Protein AF-A0A430PZW0-F1 (afdb_monomer)

Foldseek 3Di:
DDDDPVVCVVPPDPLQDDDCVVDPHVVVVVVVVVVLVVDVVNVCVSVVCVVVDDPPPCPPPVVVVVVVCVVCVQVDDFDWDFDPDPDPDTDTDTDDPDDDDDPDDDDDDDDDD

Mean predicted aligned error: 17.44 Å

Solvent-accessible surface area (backbone atoms only — not comparable to full-atom values): 7695 Å² total; per-residue (Å²): 123,83,77,56,72,68,60,45,64,75,73,46,66,78,73,68,75,85,63,66,81,82,35,100,38,74,65,56,46,52,51,50,52,54,49,36,74,74,30,67,66,61,33,51,62,54,55,49,48,62,82,73,55,82,75,74,71,64,82,68,48,61,69,56,55,50,51,49,51,63,72,44,47,84,74,54,67,78,46,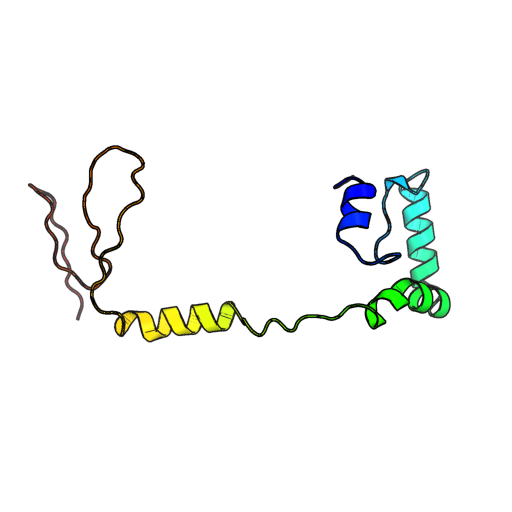81,46,84,67,82,76,87,77,90,68,97,65,79,49,75,58,62,98,75,86,87,87,79,84,79,91,76,95,76,88,87,81,80,135

Radius of gyration: 27.38 Å; Cα contacts (8 Å, |Δi|>4): 48; chains: 1; bounding box: 63×46×56 Å

Secondary structure (DSSP, 8-state):
--S-HHHHHHHSPTT----GGGSSSHHHHHHHHHHHHH-HHHHHHHGGGGGG------SS-HHHHHHHHHHTGGGS--EEE----SSS----EEESS------SS--------

Structure (mmCIF, N/CA/C/O backbone):
data_AF-A0A430PZW0-F1
#
_entry.id   AF-A0A430PZW0-F1
#
loop_
_atom_site.group_PDB
_atom_site.id
_atom_site.type_symbol
_atom_site.label_atom_id
_atom_site.label_alt_id
_atom_site.label_comp_id
_atom_site.label_asym_id
_atom_site.label_entity_id
_atom_site.label_seq_id
_atom_site.pdbx_PDB_ins_code
_atom_site.Cartn_x
_atom_site.Cartn_y
_atom_site.Cartn_z
_atom_site.occupancy
_atom_site.B_iso_or_equiv
_atom_site.auth_seq_id
_atom_site.auth_comp_id
_atom_site.auth_asym_id
_atom_site.auth_atom_id
_atom_site.pdbx_PDB_model_num
ATOM 1 N N . MET A 1 1 ? 5.616 -2.467 11.478 1.00 62.47 1 MET A N 1
ATOM 2 C CA . MET A 1 1 ? 6.090 -3.565 10.578 1.00 62.47 1 MET A CA 1
ATOM 3 C C . MET A 1 1 ? 6.332 -2.970 9.199 1.00 62.47 1 MET A C 1
ATOM 5 O O . MET A 1 1 ? 5.413 -2.340 8.703 1.00 62.47 1 MET A O 1
ATOM 9 N N . GLY A 1 2 ? 7.499 -3.187 8.584 1.00 86.44 2 GLY A N 1
ATOM 10 C CA . GLY A 1 2 ? 7.852 -2.587 7.287 1.00 86.44 2 GLY A CA 1
ATOM 11 C C . GLY A 1 2 ? 8.880 -1.458 7.410 1.00 86.44 2 GLY A C 1
ATOM 12 O O . GLY A 1 2 ? 9.577 -1.379 8.422 1.00 86.44 2 GLY A O 1
ATOM 13 N N . ALA A 1 3 ? 8.978 -0.639 6.359 1.00 88.50 3 ALA A N 1
ATOM 14 C CA . ALA A 1 3 ? 9.735 0.616 6.345 1.00 88.50 3 ALA A CA 1
ATOM 15 C C . ALA A 1 3 ? 9.127 1.634 7.328 1.00 88.50 3 ALA A C 1
ATOM 17 O O . ALA A 1 3 ? 7.998 1.443 7.783 1.00 88.50 3 ALA A O 1
ATOM 18 N N . SER A 1 4 ? 9.859 2.690 7.687 1.00 90.94 4 SER A N 1
ATOM 19 C CA . SER A 1 4 ? 9.312 3.701 8.603 1.00 90.94 4 SER A CA 1
ATOM 20 C C . SER A 1 4 ? 8.217 4.538 7.928 1.00 90.94 4 SER A C 1
ATOM 22 O O . SER A 1 4 ? 8.153 4.617 6.698 1.00 90.94 4 SER A O 1
ATOM 24 N N . ILE A 1 5 ? 7.352 5.185 8.721 1.00 90.94 5 ILE A N 1
ATOM 25 C CA . ILE A 1 5 ? 6.302 6.072 8.186 1.00 90.94 5 ILE A CA 1
ATOM 26 C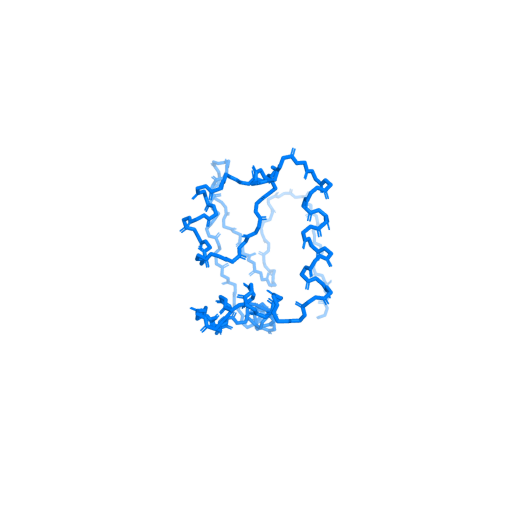 C . ILE A 1 5 ? 6.935 7.161 7.314 1.00 90.94 5 ILE A C 1
ATOM 28 O O . ILE A 1 5 ? 6.444 7.424 6.220 1.00 90.94 5 ILE A O 1
ATOM 32 N N . GLU A 1 6 ? 8.072 7.715 7.738 1.00 91.50 6 GLU A N 1
ATOM 33 C CA . GLU A 1 6 ? 8.789 8.759 7.000 1.00 91.50 6 GLU A CA 1
ATOM 34 C C . GLU A 1 6 ? 9.301 8.264 5.637 1.00 91.50 6 GLU A C 1
ATOM 36 O O . GLU A 1 6 ? 9.332 9.016 4.661 1.00 91.50 6 GLU A O 1
ATOM 41 N N . GLU A 1 7 ? 9.700 6.991 5.536 1.00 91.19 7 GLU A N 1
ATOM 42 C CA . GLU A 1 7 ? 10.103 6.405 4.256 1.00 91.19 7 GLU A CA 1
ATOM 43 C C . GLU A 1 7 ? 8.922 6.260 3.297 1.00 91.19 7 GLU A C 1
ATOM 45 O O . GLU A 1 7 ? 9.087 6.500 2.097 1.00 91.19 7 GLU A O 1
ATOM 50 N N . TYR A 1 8 ? 7.741 5.916 3.817 1.00 90.25 8 TYR A N 1
ATOM 51 C CA . TYR A 1 8 ? 6.517 5.882 3.023 1.00 90.25 8 TYR A CA 1
ATOM 52 C C . TYR A 1 8 ? 6.084 7.285 2.599 1.00 90.25 8 TYR A C 1
ATOM 54 O O . TYR A 1 8 ? 5.809 7.482 1.421 1.00 90.25 8 TYR A O 1
ATOM 62 N N . GLU A 1 9 ? 6.109 8.277 3.489 1.00 90.44 9 GLU A N 1
ATOM 63 C CA . GLU A 1 9 ? 5.760 9.670 3.164 1.00 90.44 9 GLU A CA 1
ATOM 64 C C . GLU A 1 9 ? 6.669 10.290 2.093 1.00 90.44 9 GLU A C 1
ATOM 66 O O . GLU A 1 9 ? 6.227 11.128 1.309 1.00 90.44 9 GLU A O 1
ATOM 71 N N . ARG A 1 10 ? 7.939 9.869 2.021 1.00 89.69 10 ARG A N 1
ATOM 72 C CA . ARG A 1 10 ? 8.890 10.352 1.006 1.00 89.69 10 ARG A CA 1
ATOM 73 C C . ARG A 1 10 ? 8.581 9.842 -0.405 1.00 89.69 10 ARG A C 1
ATOM 75 O O . ARG A 1 10 ? 8.984 10.480 -1.375 1.00 89.69 10 ARG A O 1
ATOM 82 N N . VAL A 1 11 ? 7.967 8.665 -0.529 1.00 88.50 11 VAL A N 1
ATOM 83 C CA . VAL A 1 11 ? 7.839 7.941 -1.809 1.00 88.50 11 VAL A CA 1
ATOM 84 C C . VAL A 1 11 ? 6.389 7.836 -2.267 1.00 88.50 11 VAL A C 1
ATOM 86 O O . VAL A 1 11 ? 6.111 7.926 -3.462 1.00 88.50 11 VAL A O 1
ATOM 89 N N . ALA A 1 12 ? 5.473 7.609 -1.333 1.00 85.94 12 ALA A N 1
ATOM 90 C CA . ALA A 1 12 ? 4.068 7.397 -1.612 1.00 85.94 12 ALA A CA 1
ATOM 91 C C . ALA A 1 12 ? 3.321 8.740 -1.668 1.00 85.94 12 ALA A C 1
ATOM 93 O O . ALA A 1 12 ? 3.642 9.660 -0.913 1.00 85.94 12 ALA A O 1
ATOM 94 N N . PRO A 1 13 ? 2.293 8.867 -2.525 1.00 85.75 13 PRO A N 1
ATOM 95 C CA . PRO A 1 13 ? 1.393 10.010 -2.481 1.00 85.75 13 PRO A CA 1
ATOM 96 C C . PRO A 1 13 ? 0.779 10.188 -1.081 1.00 85.75 13 PRO A C 1
ATOM 98 O O . PRO A 1 13 ? 0.546 9.196 -0.378 1.00 85.75 13 PRO A O 1
ATOM 101 N N . PRO A 1 14 ? 0.472 11.424 -0.659 1.00 84.06 14 PRO A N 1
ATOM 102 C CA . PRO A 1 14 ? -0.186 11.653 0.621 1.00 84.06 14 PRO A CA 1
ATOM 103 C C . PRO A 1 14 ? -1.522 10.897 0.683 1.00 84.06 14 PRO A C 1
ATOM 105 O O . PRO A 1 14 ? -2.234 10.801 -0.314 1.00 84.06 14 PRO A O 1
ATOM 108 N N . TYR A 1 15 ? -1.848 10.350 1.858 1.00 85.44 15 TYR A N 1
ATOM 109 C CA . TYR A 1 15 ? -3.069 9.569 2.126 1.00 85.44 15 TYR A CA 1
ATOM 110 C C . TYR A 1 15 ? -3.218 8.252 1.337 1.00 85.44 15 TYR A C 1
ATOM 112 O O . TYR A 1 15 ? -4.283 7.645 1.368 1.00 85.44 15 TYR A O 1
ATOM 120 N N . SER A 1 16 ? -2.157 7.764 0.682 1.00 88.69 16 SER A N 1
ATOM 121 C CA . SER A 1 16 ? -2.205 6.527 -0.121 1.00 88.69 16 SER A CA 1
ATOM 122 C C . SER A 1 16 ? -1.912 5.228 0.634 1.00 88.69 16 SER A C 1
ATOM 124 O O . SER A 1 16 ? -2.024 4.142 0.066 1.00 88.69 16 SER A O 1
ATOM 126 N N . PHE A 1 17 ? -1.527 5.304 1.909 1.00 90.75 17 PHE A N 1
ATOM 127 C CA . PHE A 1 17 ? -1.172 4.134 2.709 1.00 90.75 17 PHE A CA 1
ATOM 128 C C . PHE A 1 17 ? -1.741 4.218 4.126 1.00 90.75 17 PHE A C 1
ATOM 130 O O . PHE A 1 17 ? -2.026 5.298 4.640 1.00 90.75 17 PHE A O 1
ATOM 137 N N . ILE A 1 18 ? -1.905 3.053 4.753 1.00 92.75 18 ILE A N 1
ATOM 138 C CA . ILE A 1 18 ? -2.280 2.898 6.161 1.00 92.75 18 ILE A CA 1
ATOM 139 C C . ILE A 1 18 ? -1.116 2.190 6.846 1.00 92.75 18 ILE A C 1
ATOM 141 O O . ILE A 1 18 ? -0.812 1.040 6.520 1.00 92.75 18 ILE A O 1
ATOM 145 N N . HIS A 1 19 ? -0.449 2.865 7.779 1.00 93.25 19 HIS A N 1
ATOM 146 C CA . HIS A 1 19 ? 0.677 2.268 8.489 1.00 93.25 19 HIS A CA 1
ATOM 147 C C . HIS A 1 19 ? 0.210 1.588 9.775 1.00 93.25 19 HIS A C 1
ATOM 149 O O . HIS A 1 19 ? -0.573 2.148 10.537 1.00 93.25 19 HIS A O 1
ATOM 155 N N . VAL A 1 20 ? 0.717 0.385 10.055 1.00 91.38 20 VAL A N 1
ATOM 156 C CA . VAL A 1 20 ? 0.289 -0.407 11.225 1.00 91.38 20 VAL A CA 1
ATOM 157 C C . VAL A 1 20 ? 0.546 0.339 12.535 1.00 91.38 20 VAL A C 1
ATOM 159 O O . VAL A 1 20 ? -0.284 0.300 13.437 1.00 91.38 20 VAL A O 1
ATOM 162 N N . ASP A 1 21 ? 1.658 1.070 12.607 1.00 90.69 21 ASP A N 1
ATOM 163 C CA . ASP A 1 21 ? 2.076 1.780 13.819 1.00 90.69 21 ASP A CA 1
ATOM 164 C C . ASP A 1 21 ? 1.237 3.054 14.084 1.00 90.69 21 ASP A C 1
ATOM 166 O O . ASP A 1 21 ? 1.378 3.670 15.136 1.00 90.69 21 ASP A O 1
ATOM 170 N N . GLN A 1 22 ? 0.330 3.438 13.170 1.00 90.25 22 GLN A N 1
ATOM 171 C CA . GLN A 1 22 ? -0.674 4.489 13.414 1.00 90.25 22 GLN A CA 1
ATOM 172 C C . GLN A 1 22 ? -1.838 4.000 14.293 1.00 90.25 22 GLN A C 1
ATOM 174 O O . GLN A 1 22 ? -2.650 4.807 14.742 1.00 90.25 22 GLN A O 1
ATOM 179 N N . PHE A 1 23 ? -1.936 2.691 14.545 1.00 94.31 23 PHE A N 1
ATOM 180 C CA . PHE A 1 23 ? -2.996 2.088 15.347 1.00 94.31 23 PHE A CA 1
ATOM 181 C C . PHE A 1 23 ? -2.419 1.516 16.636 1.00 94.31 23 PHE A C 1
ATOM 183 O O . PHE A 1 23 ? -1.381 0.863 16.642 1.00 94.31 23 PHE A O 1
ATOM 190 N N . GLU A 1 24 ? -3.158 1.677 17.733 1.00 93.25 24 GLU A N 1
ATOM 191 C CA . GLU A 1 24 ? -2.778 1.143 19.049 1.00 93.25 24 GLU A CA 1
ATOM 192 C C . GLU A 1 24 ? -2.636 -0.388 19.059 1.00 93.25 24 GLU A C 1
ATOM 194 O O . GLU A 1 24 ? -1.927 -0.954 19.888 1.00 93.25 24 GLU A O 1
ATOM 199 N N . SER A 1 25 ? -3.344 -1.081 18.160 1.00 95.12 25 SER A N 1
ATOM 200 C CA . SER A 1 25 ? -3.245 -2.530 18.012 1.00 95.12 25 SER A CA 1
ATOM 201 C C . SER A 1 25 ? -3.655 -3.001 16.611 1.00 95.12 25 SER A C 1
ATOM 203 O O . SER A 1 25 ? -4.473 -2.350 15.951 1.00 95.12 25 SER A O 1
ATOM 205 N N . PRO A 1 26 ? -3.201 -4.195 16.184 1.00 93.31 26 PRO A N 1
ATOM 206 C CA . PRO A 1 26 ? -3.657 -4.818 14.941 1.00 93.31 26 PRO A CA 1
ATOM 207 C C . PRO A 1 26 ? -5.175 -5.048 14.893 1.00 93.31 26 PRO A C 1
ATOM 209 O O . PRO A 1 26 ? -5.764 -5.057 13.816 1.00 93.31 26 PRO A O 1
ATOM 212 N N . ALA A 1 27 ? -5.826 -5.209 16.051 1.00 95.25 27 ALA A N 1
ATOM 213 C CA . ALA A 1 27 ? -7.278 -5.350 16.130 1.00 95.25 27 ALA A CA 1
ATOM 214 C C . ALA A 1 27 ? -7.995 -4.059 15.706 1.00 95.25 27 ALA A C 1
ATOM 216 O O . ALA A 1 27 ? -8.944 -4.114 14.929 1.00 95.25 27 ALA A O 1
ATOM 217 N N . LYS A 1 28 ? -7.494 -2.893 16.138 1.00 96.25 28 LYS A N 1
ATOM 218 C CA . LYS A 1 28 ? -8.032 -1.586 15.725 1.00 96.25 28 LYS A CA 1
ATOM 219 C C . LYS A 1 28 ? -7.842 -1.331 14.235 1.00 96.25 28 LYS A C 1
ATOM 221 O O . LYS A 1 28 ? -8.754 -0.816 13.595 1.00 96.25 28 LYS A O 1
ATOM 226 N N . LEU A 1 29 ? -6.704 -1.746 13.682 1.00 95.44 29 LEU A N 1
ATOM 227 C CA . LEU A 1 29 ? -6.492 -1.728 12.238 1.00 95.44 29 LEU A CA 1
ATOM 228 C C . LEU A 1 29 ? -7.526 -2.610 11.521 1.00 95.44 29 LEU A C 1
ATOM 230 O O . LEU A 1 29 ? -8.156 -2.164 10.568 1.00 95.44 29 LEU A O 1
ATOM 234 N N . ALA A 1 30 ? -7.755 -3.836 11.997 1.00 96.31 30 ALA A N 1
ATOM 235 C CA . ALA A 1 30 ? -8.749 -4.730 11.404 1.00 96.31 30 ALA A CA 1
ATOM 236 C C . ALA A 1 30 ? -10.176 -4.155 11.472 1.00 96.31 30 ALA A C 1
ATOM 238 O O . ALA A 1 30 ? -10.940 -4.297 10.518 1.00 96.31 30 ALA A O 1
ATOM 239 N N . ASP A 1 31 ? -10.538 -3.491 12.569 1.00 97.00 31 ASP A N 1
ATOM 240 C CA . ASP A 1 31 ? -11.834 -2.821 12.705 1.00 97.00 31 ASP A CA 1
ATOM 241 C C . ASP A 1 31 ? -11.969 -1.633 11.744 1.00 97.00 31 ASP A C 1
ATOM 243 O O . ASP A 1 31 ? -13.025 -1.457 11.136 1.00 97.00 31 ASP A O 1
ATOM 247 N N . TYR A 1 32 ? -10.896 -0.863 11.546 1.00 95.69 32 TYR A N 1
ATOM 248 C CA . TYR A 1 32 ? -10.861 0.220 10.563 1.00 95.69 32 TYR A CA 1
ATOM 249 C C . TYR A 1 32 ? -11.008 -0.297 9.125 1.00 95.69 32 TYR A C 1
ATOM 251 O O . TYR A 1 32 ? -11.804 0.236 8.353 1.00 95.69 32 TYR A O 1
ATOM 259 N N . LEU A 1 33 ? -10.329 -1.393 8.778 1.00 95.38 33 LEU A N 1
ATOM 260 C CA . LEU A 1 33 ? -10.469 -2.023 7.461 1.00 95.38 33 LEU A CA 1
ATOM 261 C C . LEU A 1 33 ? -11.896 -2.539 7.222 1.00 95.38 33 LEU A C 1
ATOM 263 O O . LEU A 1 33 ? -12.440 -2.353 6.139 1.00 95.38 33 LEU A O 1
ATOM 267 N N . LYS A 1 34 ? -12.542 -3.117 8.244 1.00 96.94 34 LYS A N 1
ATOM 268 C CA . LYS A 1 34 ? -13.960 -3.517 8.166 1.00 96.94 34 LYS A CA 1
ATOM 269 C C . LYS A 1 34 ? -14.907 -2.328 8.024 1.00 96.94 34 LYS A C 1
ATOM 271 O O . LYS A 1 34 ? -15.989 -2.489 7.470 1.00 96.94 34 LYS A O 1
ATOM 276 N N . TYR A 1 35 ? -14.560 -1.171 8.585 1.00 96.50 35 TYR A N 1
ATOM 277 C CA . TYR A 1 35 ? -15.339 0.052 8.409 1.00 96.50 35 TYR A CA 1
ATOM 278 C C . TYR A 1 35 ? -15.271 0.539 6.959 1.00 96.50 35 TYR A C 1
ATOM 280 O O . TYR A 1 35 ? -16.319 0.815 6.380 1.00 96.50 35 TYR A O 1
ATOM 288 N N . LEU A 1 36 ? -14.070 0.575 6.369 1.00 95.44 36 LEU A N 1
ATOM 289 C CA . LEU A 1 36 ? -13.885 0.943 4.963 1.00 95.44 36 LEU A CA 1
ATOM 290 C C . LEU A 1 36 ? -14.621 -0.024 4.027 1.00 95.44 36 LEU A C 1
ATOM 292 O O . LEU A 1 36 ? -15.337 0.423 3.144 1.00 95.44 36 LEU A O 1
ATOM 296 N N . ASP A 1 37 ? -14.522 -1.332 4.266 1.00 95.50 37 ASP A N 1
ATOM 297 C CA . ASP A 1 37 ? -15.192 -2.367 3.459 1.00 95.50 37 ASP A CA 1
ATOM 298 C C . ASP A 1 37 ? -16.729 -2.254 3.458 1.00 95.50 37 ASP A C 1
ATOM 300 O O . ASP A 1 37 ? -17.390 -2.614 2.491 1.00 95.50 37 ASP A O 1
ATOM 304 N N . LYS A 1 38 ? -17.322 -1.736 4.541 1.00 96.81 38 LYS A N 1
ATOM 305 C CA . LYS A 1 38 ? -18.783 -1.614 4.682 1.00 96.81 38 LYS A CA 1
ATOM 306 C C . LYS A 1 38 ? -19.351 -0.281 4.212 1.00 96.81 38 LYS A C 1
ATOM 308 O O . LYS A 1 38 ? -20.573 -0.148 4.148 1.00 96.81 38 LYS A O 1
ATOM 313 N N . ASN A 1 39 ? -18.507 0.721 3.994 1.00 96.88 39 ASN A N 1
ATOM 314 C CA . ASN A 1 39 ? -18.934 2.077 3.684 1.00 96.88 39 ASN A CA 1
ATOM 315 C C . ASN A 1 39 ? -18.283 2.532 2.382 1.00 96.88 39 ASN A C 1
ATOM 317 O O . ASN A 1 39 ? -17.200 3.114 2.397 1.00 96.88 39 ASN A O 1
ATOM 321 N N . ASP A 1 40 ? -18.994 2.318 1.276 1.00 93.94 40 ASP A N 1
ATOM 322 C CA . ASP A 1 40 ? -18.541 2.676 -0.070 1.00 93.94 40 ASP A CA 1
ATOM 323 C C . ASP A 1 40 ? -18.125 4.150 -0.178 1.00 93.94 40 ASP A C 1
ATOM 325 O O . ASP A 1 40 ? -17.151 4.471 -0.851 1.00 93.94 40 ASP A O 1
ATOM 329 N N . THR A 1 41 ? -18.816 5.064 0.512 1.00 95.25 41 THR A N 1
ATOM 330 C CA . THR A 1 41 ? -18.458 6.489 0.509 1.00 95.25 41 THR A CA 1
ATOM 331 C C . THR A 1 41 ? -17.098 6.713 1.165 1.00 95.25 41 THR A C 1
ATOM 333 O O . THR A 1 41 ? -16.223 7.324 0.560 1.00 95.25 41 THR A O 1
ATOM 336 N N . ALA A 1 42 ? -16.891 6.172 2.369 1.00 92.94 42 ALA A N 1
ATOM 337 C CA . ALA A 1 42 ? -15.621 6.309 3.083 1.00 92.94 42 ALA A CA 1
ATOM 338 C C . ALA A 1 42 ? -14.473 5.572 2.375 1.00 92.94 42 ALA A C 1
ATOM 340 O O . ALA A 1 42 ? -13.334 6.035 2.399 1.00 92.94 42 ALA A O 1
ATOM 341 N N . TYR A 1 43 ? -14.771 4.442 1.729 1.00 92.31 43 TYR A N 1
ATOM 342 C CA . TYR A 1 43 ? -13.830 3.733 0.870 1.00 92.31 43 TYR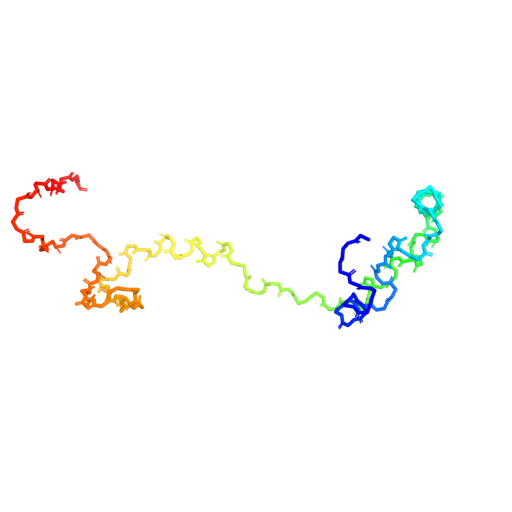 A CA 1
ATOM 343 C C . TYR A 1 43 ? -13.391 4.630 -0.289 1.00 92.31 43 TYR A C 1
ATOM 345 O O . TYR A 1 43 ? -12.204 4.894 -0.447 1.00 92.31 43 TYR A O 1
ATOM 353 N N . ASN A 1 44 ? -14.338 5.168 -1.057 1.00 91.50 44 ASN A N 1
ATOM 354 C CA . ASN A 1 44 ? -14.034 6.009 -2.214 1.00 91.50 44 ASN A CA 1
ATOM 355 C C . ASN A 1 44 ? -13.286 7.293 -1.824 1.00 91.50 44 ASN A C 1
ATOM 357 O O . ASN A 1 44 ? -12.360 7.690 -2.526 1.00 91.50 44 ASN A O 1
ATOM 361 N N . GLU A 1 45 ? -13.631 7.908 -0.691 1.00 91.00 45 GLU A N 1
ATOM 362 C CA . GLU A 1 45 ? -12.889 9.048 -0.139 1.0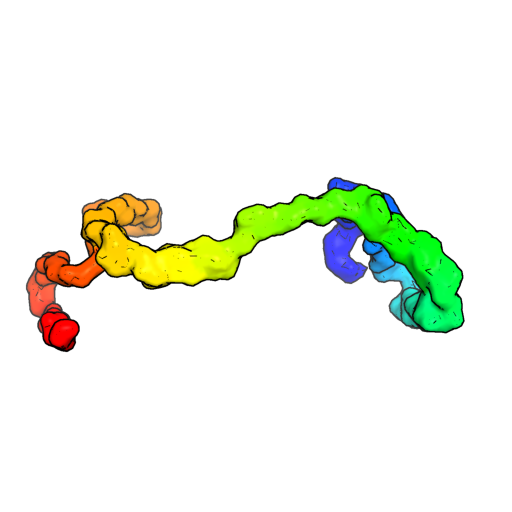0 91.00 45 GLU A CA 1
ATOM 363 C C . GLU A 1 45 ? -11.445 8.674 0.213 1.00 91.00 45 GLU A C 1
ATOM 365 O O . GLU A 1 45 ? -10.521 9.418 -0.112 1.00 91.00 45 GLU A O 1
ATOM 370 N N . TYR A 1 46 ? -11.231 7.511 0.838 1.00 90.62 46 TYR A N 1
ATOM 371 C CA . TYR A 1 46 ? -9.888 7.028 1.149 1.00 90.62 46 TYR A CA 1
ATOM 372 C C . TYR A 1 46 ? -9.081 6.735 -0.123 1.00 90.62 46 TYR A C 1
ATOM 374 O O . TYR A 1 46 ? -7.918 7.111 -0.202 1.00 90.62 46 TYR A O 1
ATOM 382 N N . PHE A 1 47 ? -9.687 6.120 -1.141 1.00 89.00 47 PHE A N 1
ATOM 383 C CA . PHE A 1 47 ? -9.029 5.791 -2.411 1.00 89.00 47 PHE A CA 1
ATOM 384 C C . PHE A 1 47 ? -8.955 6.966 -3.405 1.00 89.00 47 PHE A C 1
ATOM 386 O O . PHE A 1 47 ? -8.446 6.794 -4.513 1.00 89.00 47 PHE A O 1
ATOM 393 N N . ALA A 1 48 ? -9.365 8.179 -3.019 1.00 87.94 48 ALA A N 1
ATOM 394 C CA . ALA A 1 48 ? -9.322 9.362 -3.884 1.00 87.94 48 ALA A CA 1
ATOM 395 C C . ALA A 1 48 ? -7.904 9.715 -4.376 1.00 87.94 48 ALA A C 1
ATOM 397 O O . ALA A 1 48 ? -7.746 10.341 -5.421 1.00 87.94 48 ALA A O 1
ATOM 398 N N . TRP A 1 49 ? -6.852 9.267 -3.681 1.00 84.62 49 TRP A N 1
ATOM 399 C CA . TRP A 1 49 ? -5.462 9.462 -4.112 1.00 84.62 49 TRP A CA 1
ATOM 400 C C . TRP A 1 49 ? -5.145 8.816 -5.475 1.00 84.62 49 TRP A C 1
ATOM 402 O O . TRP A 1 49 ? -4.188 9.238 -6.128 1.00 84.62 49 TRP A O 1
ATOM 412 N N . HIS A 1 50 ? -5.939 7.841 -5.938 1.00 78.12 50 HIS A N 1
ATOM 413 C CA . HIS A 1 50 ? -5.780 7.228 -7.262 1.00 78.12 50 HIS A CA 1
ATOM 414 C C . HIS A 1 50 ? -5.944 8.230 -8.413 1.00 78.12 50 HIS A C 1
ATOM 416 O O . HIS A 1 50 ? -5.236 8.108 -9.411 1.00 78.12 50 HIS A O 1
ATOM 422 N N . ASP A 1 51 ? -6.795 9.249 -8.259 1.00 71.88 51 ASP A N 1
ATOM 423 C CA . ASP A 1 51 ? -7.005 10.284 -9.287 1.00 71.88 51 ASP A CA 1
ATOM 424 C C . ASP A 1 51 ? -5.813 11.245 -9.419 1.00 71.88 51 ASP A C 1
ATOM 426 O O . ASP A 1 51 ? -5.680 11.963 -10.409 1.00 71.88 51 ASP A O 1
ATOM 430 N N . HIS A 1 52 ? -4.918 11.256 -8.429 1.00 65.38 52 HIS A N 1
ATOM 431 C CA . HIS A 1 52 ? -3.773 12.164 -8.366 1.00 65.38 52 HIS A CA 1
ATOM 432 C C . HIS A 1 52 ? -2.461 11.496 -8.811 1.00 65.38 52 HIS A C 1
ATOM 434 O O . HIS A 1 52 ? -1.429 12.164 -8.919 1.00 65.38 52 HIS A O 1
ATOM 440 N N . GLY A 1 53 ? -2.480 10.185 -9.064 1.00 62.47 53 GLY A N 1
ATOM 441 C CA . GLY A 1 53 ? -1.318 9.428 -9.509 1.00 62.47 53 GLY A CA 1
ATOM 442 C C . GLY A 1 53 ? -1.202 9.425 -11.028 1.00 62.47 53 GLY A C 1
ATOM 443 O O . GLY A 1 53 ? -2.000 8.796 -11.716 1.00 62.47 53 GLY A O 1
ATOM 444 N N . ILE A 1 54 ? -0.159 10.056 -11.569 1.00 61.53 54 ILE A N 1
ATOM 445 C CA . ILE A 1 54 ? 0.241 9.796 -12.954 1.00 61.53 54 ILE A CA 1
ATOM 446 C C . ILE A 1 54 ? 0.843 8.390 -12.965 1.00 61.53 54 ILE A C 1
ATOM 448 O O . ILE A 1 54 ? 1.991 8.190 -12.565 1.00 61.53 54 ILE A O 1
ATOM 452 N N . ILE A 1 55 ? 0.067 7.394 -13.395 1.00 62.56 55 ILE A N 1
ATOM 453 C CA . ILE A 1 55 ? 0.650 6.120 -13.804 1.00 62.56 55 ILE A CA 1
ATOM 454 C C . ILE A 1 55 ? 1.432 6.449 -15.069 1.00 62.56 55 ILE A C 1
ATOM 456 O O . ILE A 1 55 ? 0.839 6.619 -16.130 1.00 62.56 55 ILE A O 1
ATOM 460 N N . HIS A 1 56 ? 2.754 6.587 -14.952 1.00 60.19 56 HIS A N 1
ATOM 461 C CA . HIS A 1 56 ? 3.610 6.446 -16.119 1.00 60.19 56 HIS A CA 1
ATOM 462 C C . HIS A 1 56 ? 3.314 5.053 -16.656 1.00 60.19 56 HIS A C 1
ATOM 464 O O . HIS A 1 56 ? 3.646 4.045 -16.016 1.00 60.19 56 HIS A O 1
ATOM 470 N N . ASP A 1 57 ? 2.583 4.999 -17.762 1.00 56.88 57 ASP A N 1
ATOM 471 C CA . ASP A 1 57 ? 2.447 3.777 -18.509 1.00 56.88 57 ASP A CA 1
ATOM 472 C C . ASP A 1 57 ? 3.857 3.240 -18.723 1.00 56.88 57 ASP A C 1
ATOM 474 O O . ASP A 1 57 ? 4.826 3.946 -19.011 1.00 56.88 57 ASP A O 1
ATOM 478 N N . ARG A 1 58 ? 4.017 1.956 -18.432 1.00 54.31 58 ARG A N 1
ATOM 479 C CA . ARG A 1 58 ? 5.248 1.254 -18.744 1.00 54.31 58 ARG A CA 1
ATOM 480 C C . ARG A 1 58 ? 5.339 1.154 -20.266 1.00 54.31 58 ARG A C 1
ATOM 482 O O . ARG A 1 58 ? 5.082 0.093 -20.824 1.00 54.31 58 ARG A O 1
ATOM 489 N N . ASP A 1 59 ? 5.740 2.239 -20.921 1.00 55.19 59 ASP A N 1
ATOM 490 C CA . ASP A 1 59 ? 6.143 2.257 -22.329 1.00 55.19 59 ASP A CA 1
ATOM 491 C C . ASP A 1 59 ? 7.262 1.238 -22.583 1.00 55.19 59 ASP A C 1
ATOM 493 O O . ASP A 1 59 ? 7.386 0.651 -23.657 1.00 55.19 59 ASP A O 1
ATOM 497 N N . SER A 1 60 ? 8.040 0.925 -21.545 1.00 60.84 60 SER A N 1
ATOM 498 C CA . SER A 1 60 ? 8.816 -0.302 -21.515 1.00 60.84 60 SER A CA 1
ATOM 499 C C . SER A 1 60 ? 7.927 -1.433 -21.016 1.00 60.84 60 SER A C 1
ATOM 501 O O . SER A 1 60 ? 7.786 -1.640 -19.821 1.00 60.84 60 SER A O 1
ATOM 503 N N . GLN A 1 61 ? 7.325 -2.198 -21.920 1.00 67.00 61 GLN A N 1
ATOM 504 C CA . GLN A 1 61 ? 6.871 -3.551 -21.608 1.00 67.00 61 GLN A CA 1
ATOM 505 C C . GLN A 1 61 ? 8.127 -4.437 -21.514 1.00 67.00 61 GLN A C 1
ATOM 507 O O . GLN A 1 61 ? 8.560 -4.958 -22.549 1.00 67.00 61 GLN A O 1
ATOM 512 N N . PRO A 1 62 ? 8.778 -4.613 -20.338 1.00 68.31 62 PRO A N 1
ATOM 513 C CA . PRO A 1 62 ? 10.022 -5.379 -20.254 1.00 68.31 62 PRO A CA 1
ATOM 51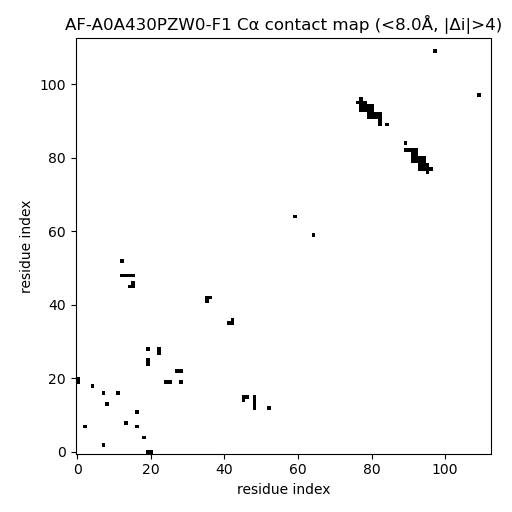4 C C . PRO A 1 62 ? 9.821 -6.820 -20.724 1.00 68.31 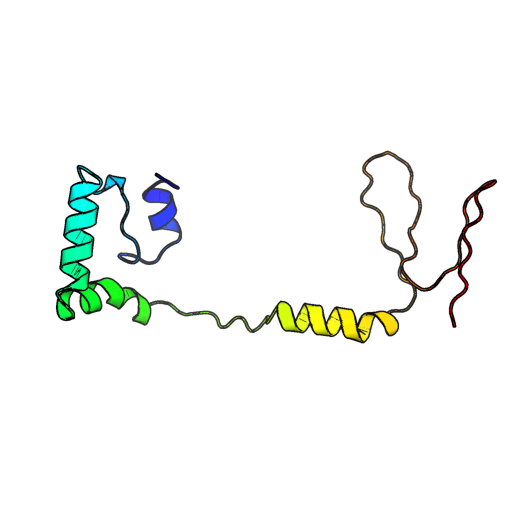62 PRO A C 1
ATOM 516 O O . PRO A 1 62 ? 10.745 -7.429 -21.258 1.00 68.31 62 PRO A O 1
ATOM 519 N N . GLN A 1 63 ? 8.601 -7.349 -20.585 1.00 75.56 63 GLN A N 1
ATOM 520 C CA . GLN A 1 63 ? 8.223 -8.652 -21.113 1.00 75.56 63 GLN A CA 1
ATOM 521 C C . GLN A 1 63 ? 8.360 -8.712 -22.640 1.00 75.56 63 GLN A C 1
ATOM 523 O O . GLN A 1 63 ? 8.895 -9.683 -23.164 1.00 75.56 63 GLN A O 1
ATOM 528 N N . CYS A 1 64 ? 7.962 -7.657 -23.355 1.00 75.44 64 CYS A N 1
ATOM 529 C CA . CYS A 1 64 ? 8.091 -7.590 -24.808 1.00 75.44 64 CYS A CA 1
ATOM 530 C C . CYS A 1 64 ? 9.549 -7.404 -25.227 1.00 75.44 64 CYS A C 1
ATOM 532 O O . CYS A 1 64 ? 9.978 -8.043 -26.183 1.00 75.44 64 CYS A O 1
ATOM 534 N N . ALA A 1 65 ? 10.327 -6.602 -24.492 1.00 80.19 65 ALA A N 1
ATOM 535 C CA . ALA A 1 65 ? 11.766 -6.468 -24.726 1.00 80.19 65 ALA A CA 1
ATOM 536 C C . ALA A 1 65 ? 12.497 -7.811 -24.544 1.00 80.19 65 ALA A C 1
ATOM 538 O O . ALA A 1 65 ? 13.320 -8.180 -25.377 1.00 80.19 65 ALA A O 1
ATOM 539 N N . MET A 1 66 ? 12.146 -8.584 -23.512 1.00 79.31 66 MET A N 1
ATOM 540 C CA . MET A 1 66 ? 12.673 -9.936 -23.297 1.00 79.31 66 MET A CA 1
ATOM 541 C C . MET A 1 66 ? 12.280 -10.905 -24.416 1.00 79.31 66 MET A C 1
ATOM 543 O O . MET A 1 66 ? 13.136 -11.631 -24.918 1.00 79.31 66 MET A O 1
ATOM 547 N N . CYS A 1 67 ? 11.012 -10.908 -24.840 1.00 81.50 67 CYS A N 1
ATOM 548 C CA . CYS A 1 67 ? 10.564 -11.736 -25.962 1.00 81.50 67 CYS A CA 1
ATOM 549 C C . CYS A 1 67 ? 11.266 -11.355 -27.272 1.00 81.50 67 CYS A C 1
ATOM 551 O O . CYS A 1 67 ? 11.676 -12.244 -28.016 1.00 81.50 67 CYS A O 1
ATOM 553 N N . LEU A 1 68 ? 11.450 -10.057 -27.535 1.00 82.50 68 LEU A N 1
ATOM 554 C CA . LEU A 1 68 ? 12.186 -9.565 -28.697 1.00 82.50 68 LEU A CA 1
ATOM 555 C C . LEU A 1 68 ? 13.643 -10.031 -28.652 1.00 82.50 68 LEU A C 1
ATOM 557 O O . LEU A 1 68 ? 14.100 -10.612 -29.625 1.00 82.50 68 LEU A O 1
ATOM 561 N N . LEU A 1 69 ? 14.337 -9.871 -27.520 1.00 82.25 69 LEU A N 1
ATOM 562 C CA . LEU A 1 69 ? 15.718 -10.337 -27.346 1.00 82.25 69 LEU A CA 1
ATOM 563 C C . LEU A 1 69 ? 15.854 -11.852 -27.530 1.00 82.25 69 LEU A C 1
ATOM 565 O O . LEU A 1 69 ? 16.804 -12.305 -28.162 1.00 82.25 69 LEU A O 1
ATOM 569 N N . ALA A 1 70 ? 14.906 -12.638 -27.013 1.00 81.44 70 ALA A N 1
ATOM 570 C CA . ALA A 1 70 ? 14.899 -14.087 -27.197 1.00 81.44 70 ALA A CA 1
ATOM 571 C C . ALA A 1 70 ? 14.672 -14.467 -28.669 1.00 81.44 70 ALA A C 1
ATOM 573 O O . ALA A 1 70 ? 15.361 -15.341 -29.193 1.00 81.44 70 ALA A O 1
ATOM 574 N N . HIS A 1 71 ? 13.759 -13.783 -29.361 1.00 82.56 71 HIS A N 1
ATOM 575 C CA . HIS A 1 71 ? 13.446 -14.052 -30.765 1.00 82.56 71 HIS A CA 1
ATOM 576 C C . HIS A 1 71 ? 14.529 -13.544 -31.730 1.00 82.56 71 HIS A C 1
ATOM 578 O O . HIS A 1 71 ? 14.771 -14.154 -32.769 1.00 82.56 71 HIS A O 1
ATOM 584 N N . THR A 1 72 ? 15.211 -12.447 -31.400 1.00 80.31 72 THR A N 1
ATOM 585 C CA . THR A 1 72 ? 16.339 -11.920 -32.179 1.00 80.31 72 THR A CA 1
ATOM 586 C C . THR A 1 72 ? 17.678 -12.466 -31.697 1.00 80.31 72 THR A C 1
ATOM 588 O O . THR A 1 72 ? 18.708 -12.046 -32.215 1.00 80.31 72 THR A O 1
ATOM 591 N N . SER A 1 73 ? 17.686 -13.409 -30.743 1.00 75.81 73 SER A N 1
ATOM 592 C CA . SER A 1 73 ? 18.908 -14.015 -30.197 1.00 75.81 73 SER A CA 1
ATOM 593 C C .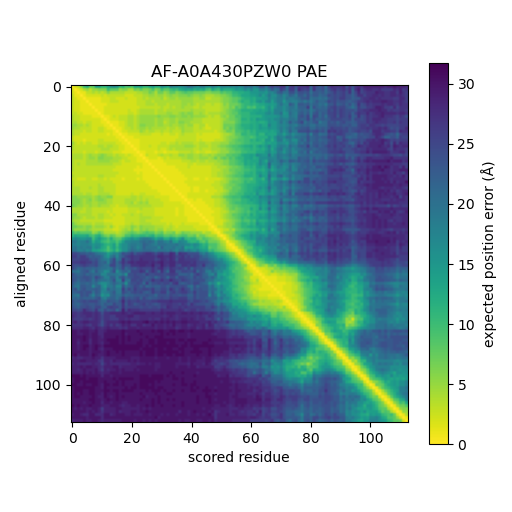 SER A 1 73 ? 19.793 -14.617 -31.291 1.00 75.81 73 SER A C 1
ATOM 595 O O . SER A 1 73 ? 21.004 -14.434 -31.278 1.00 75.81 73 SER A O 1
ATOM 597 N N . HIS A 1 74 ? 19.175 -15.241 -32.294 1.00 73.62 74 HIS A N 1
ATOM 598 C CA . HIS A 1 74 ? 19.850 -15.787 -33.473 1.00 73.62 74 HIS A CA 1
ATOM 599 C C . HIS A 1 74 ? 20.362 -14.719 -34.453 1.00 73.62 74 HIS A C 1
ATOM 601 O O . HIS A 1 74 ? 21.235 -15.006 -35.267 1.00 73.62 74 HIS A O 1
ATOM 607 N N . SER A 1 75 ? 19.812 -13.504 -34.397 1.00 71.06 75 SER A N 1
ATOM 608 C CA . SER A 1 75 ? 20.213 -12.374 -35.243 1.00 71.06 75 SER A CA 1
ATOM 609 C C . SER A 1 75 ? 21.410 -11.617 -34.669 1.00 71.06 75 SER A C 1
ATOM 611 O O . SER A 1 75 ? 22.042 -10.839 -35.385 1.00 71.06 75 SER A O 1
ATOM 613 N N . PHE A 1 76 ? 21.734 -11.827 -33.390 1.00 66.12 76 PHE A N 1
ATOM 614 C CA . PHE A 1 76 ? 22.968 -11.319 -32.810 1.00 66.12 76 PHE A CA 1
ATOM 615 C C . PHE A 1 76 ? 24.127 -12.222 -33.244 1.00 66.12 76 PHE A C 1
ATOM 617 O O . PHE A 1 76 ? 24.182 -13.406 -32.915 1.00 66.12 76 PHE A O 1
ATOM 624 N N . GLY A 1 77 ? 25.057 -11.654 -34.014 1.00 62.34 77 GLY A N 1
ATOM 625 C CA . GLY A 1 77 ? 26.333 -12.299 -34.310 1.00 62.34 77 GLY A CA 1
ATOM 626 C C . GLY A 1 77 ? 27.170 -12.497 -33.039 1.00 62.34 77 GLY A C 1
ATOM 627 O O . GLY A 1 77 ? 26.824 -11.959 -31.985 1.00 62.34 77 GLY A O 1
ATOM 628 N N . PRO A 1 78 ? 28.284 -13.243 -33.112 1.00 62.94 78 PRO A N 1
ATOM 629 C CA . PRO A 1 78 ? 29.157 -13.427 -31.960 1.00 62.94 78 PRO A CA 1
ATOM 630 C C . PRO A 1 78 ? 29.624 -12.059 -31.449 1.00 62.94 78 PRO A C 1
ATOM 632 O O . PRO A 1 78 ? 30.279 -11.308 -32.173 1.00 62.94 78 PRO A O 1
ATOM 635 N N . TYR A 1 79 ? 29.278 -11.733 -30.206 1.00 61.53 79 TYR A N 1
ATOM 636 C CA . TYR A 1 79 ? 29.722 -10.513 -29.541 1.00 61.53 79 TYR A CA 1
ATOM 637 C C . TYR A 1 79 ? 30.617 -10.864 -28.356 1.00 61.53 79 TYR A C 1
ATOM 639 O O . TYR A 1 79 ? 30.437 -11.881 -27.681 1.00 61.53 79 TYR A O 1
ATOM 647 N N . TRP A 1 80 ? 31.625 -10.024 -28.136 1.00 54.50 80 TRP A N 1
ATOM 648 C CA . TRP A 1 80 ? 32.538 -10.154 -27.011 1.00 54.50 80 TRP A CA 1
ATOM 649 C C . TRP A 1 80 ? 31.882 -9.513 -25.787 1.00 54.50 80 TRP A C 1
ATOM 651 O O . TRP A 1 80 ? 31.493 -8.345 -25.818 1.00 54.50 80 TRP A O 1
ATOM 661 N N . VAL A 1 81 ? 31.729 -10.278 -24.706 1.00 57.00 81 VAL A N 1
ATOM 662 C CA . VAL A 1 81 ? 31.348 -9.711 -23.409 1.00 57.00 81 VAL A CA 1
ATOM 663 C C . VAL A 1 81 ? 32.628 -9.523 -22.603 1.00 57.00 81 VAL A C 1
ATOM 665 O O . VAL A 1 81 ? 33.248 -10.529 -22.241 1.00 57.00 81 VAL A O 1
ATOM 668 N N . PRO A 1 82 ? 33.042 -8.280 -22.289 1.00 50.84 82 PRO A N 1
ATOM 669 C CA . PRO A 1 82 ? 34.137 -8.084 -21.356 1.00 50.84 82 PRO A CA 1
ATOM 670 C C . PRO A 1 82 ? 33.680 -8.607 -19.997 1.00 50.84 82 PRO A C 1
ATOM 672 O O . PRO A 1 82 ? 32.704 -8.119 -19.422 1.00 50.84 82 PRO A O 1
ATOM 675 N N . ARG A 1 83 ? 34.357 -9.628 -19.469 1.00 53.25 83 ARG A N 1
ATOM 676 C CA . ARG A 1 83 ? 34.084 -10.076 -18.102 1.00 53.25 83 ARG A CA 1
ATOM 677 C C . ARG A 1 83 ? 34.476 -8.962 -17.133 1.00 53.25 83 ARG A C 1
ATOM 679 O O . ARG A 1 83 ? 35.645 -8.597 -17.056 1.00 53.25 83 ARG A O 1
ATOM 686 N N . VAL A 1 84 ? 33.519 -8.481 -16.336 1.00 55.97 84 VAL A N 1
ATOM 687 C CA . VAL A 1 84 ? 33.824 -7.785 -15.078 1.00 55.97 84 VAL A CA 1
ATOM 688 C C . VAL A 1 84 ? 34.563 -8.792 -14.196 1.00 55.97 84 VAL A C 1
ATOM 690 O O . VAL A 1 84 ? 34.002 -9.811 -13.790 1.00 55.97 84 VAL A O 1
ATOM 693 N N . ALA A 1 85 ? 35.859 -8.560 -14.003 1.00 44.94 85 ALA A N 1
ATOM 694 C CA . ALA A 1 85 ? 36.766 -9.474 -13.329 1.00 44.94 85 ALA A CA 1
ATOM 695 C C . ALA A 1 85 ? 36.300 -9.741 -11.892 1.00 44.94 85 ALA A C 1
ATOM 697 O O . ALA A 1 85 ? 36.241 -8.818 -11.083 1.00 44.94 85 ALA A O 1
ATOM 698 N N . ARG A 1 86 ? 36.004 -11.004 -11.562 1.00 50.22 86 ARG A N 1
ATOM 699 C CA . ARG A 1 86 ? 35.956 -11.431 -10.159 1.00 50.22 86 ARG A CA 1
ATOM 700 C C . ARG A 1 86 ? 37.299 -12.007 -9.699 1.00 50.22 86 ARG A C 1
ATOM 702 O O . ARG A 1 86 ? 37.669 -11.746 -8.570 1.00 50.22 86 ARG A O 1
ATOM 709 N N . ASP A 1 87 ? 38.088 -12.635 -10.584 1.00 42.72 87 ASP A N 1
ATOM 710 C CA . ASP A 1 87 ? 39.298 -13.374 -10.171 1.00 42.72 87 ASP A CA 1
ATOM 711 C C . ASP A 1 87 ? 40.474 -13.297 -11.177 1.00 42.72 87 ASP A C 1
ATOM 713 O O . ASP A 1 87 ? 40.997 -14.309 -11.635 1.00 42.72 87 ASP A O 1
ATOM 717 N N . GLY A 1 88 ? 40.909 -12.087 -11.552 1.00 44.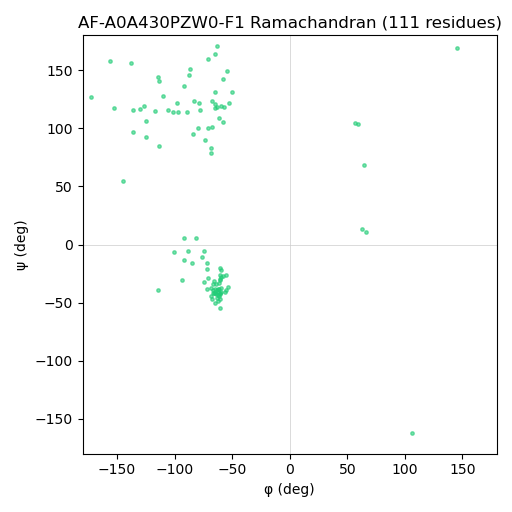66 88 GLY A N 1
ATOM 718 C CA . GLY A 1 88 ? 42.283 -11.849 -12.042 1.00 44.66 88 GLY A CA 1
ATOM 719 C C . GLY A 1 88 ? 42.734 -12.472 -13.378 1.00 44.66 88 GLY A C 1
ATOM 720 O O . GLY A 1 88 ? 43.920 -12.403 -13.688 1.00 44.66 88 GLY A O 1
ATOM 721 N N . GLY A 1 89 ? 41.838 -13.037 -14.193 1.00 46.34 89 GLY A N 1
ATOM 722 C CA . GLY A 1 89 ? 42.154 -13.551 -15.533 1.00 46.34 89 GLY A CA 1
ATOM 723 C C . GLY A 1 89 ? 41.190 -13.037 -16.605 1.00 46.34 89 GLY A C 1
ATOM 724 O O . GLY A 1 89 ? 39.997 -13.335 -16.564 1.00 46.34 89 GLY A O 1
ATOM 725 N N . MET A 1 90 ? 41.706 -12.275 -17.573 1.00 46.56 90 MET A N 1
ATOM 726 C CA . MET A 1 90 ? 40.955 -11.758 -18.723 1.00 46.56 90 MET A CA 1
ATOM 727 C C . MET A 1 90 ? 40.822 -12.866 -19.772 1.00 46.56 90 MET A C 1
ATOM 729 O O . MET A 1 90 ? 41.768 -13.134 -20.506 1.00 46.56 90 MET A O 1
ATOM 733 N N . MET A 1 91 ? 39.671 -13.532 -19.832 1.00 48.03 91 MET A N 1
ATOM 734 C CA . MET A 1 91 ? 39.347 -14.408 -20.960 1.00 48.03 91 MET A CA 1
ATOM 735 C C . MET A 1 91 ? 37.989 -13.986 -21.515 1.00 48.03 91 MET A C 1
ATOM 737 O O . MET A 1 91 ? 36.985 -14.032 -20.788 1.00 48.03 91 MET A O 1
ATOM 741 N N . ASP A 1 92 ? 37.971 -13.586 -22.783 1.00 47.59 92 ASP A N 1
ATOM 742 C CA . ASP A 1 92 ? 36.755 -13.222 -23.504 1.00 47.59 92 ASP A CA 1
ATOM 743 C C . ASP A 1 92 ? 35.845 -14.446 -23.645 1.00 47.59 92 ASP A C 1
ATOM 745 O O . ASP A 1 92 ? 36.289 -15.539 -24.004 1.00 47.59 92 ASP A O 1
ATOM 749 N N . VAL A 1 93 ? 34.563 -14.278 -23.318 1.00 52.09 93 VAL A N 1
ATOM 750 C CA . VAL A 1 93 ? 33.548 -15.316 -23.522 1.00 52.09 93 VAL A CA 1
ATOM 751 C C . VAL A 1 93 ? 32.769 -14.950 -24.777 1.00 52.09 93 VAL A C 1
ATOM 753 O O . VAL A 1 93 ? 32.073 -13.936 -24.799 1.00 52.09 93 VAL A O 1
ATOM 756 N N . MET A 1 94 ? 32.892 -15.773 -25.820 1.00 50.91 94 MET A N 1
ATOM 757 C CA . MET A 1 94 ? 32.022 -15.695 -26.992 1.00 50.91 94 MET A CA 1
ATOM 758 C C . MET A 1 94 ? 30.690 -16.373 -26.653 1.00 50.91 94 MET A C 1
ATOM 760 O O . MET A 1 94 ? 30.669 -17.554 -26.304 1.00 50.91 94 MET A O 1
ATOM 764 N N . VAL A 1 95 ? 29.585 -15.636 -26.755 1.00 55.31 95 VAL A N 1
ATOM 765 C CA . VAL A 1 95 ? 28.226 -16.176 -26.600 1.00 55.31 95 VAL A CA 1
ATOM 766 C C . VAL A 1 95 ? 27.585 -16.250 -27.991 1.00 55.31 95 VAL A C 1
ATOM 768 O O . VAL A 1 95 ? 27.443 -15.228 -28.656 1.00 55.31 95 VAL A O 1
ATOM 771 N N . GLY A 1 96 ? 27.269 -17.463 -28.459 1.00 57.75 96 GLY A N 1
ATOM 772 C CA . GLY A 1 96 ? 26.800 -17.766 -29.824 1.00 57.75 96 GLY A CA 1
ATOM 773 C C . GLY A 1 96 ? 27.313 -19.131 -30.312 1.00 57.75 96 GLY A C 1
ATOM 774 O O . GLY A 1 96 ? 28.158 -19.730 -29.647 1.00 57.75 96 GLY A O 1
ATOM 775 N N . ASN A 1 97 ? 26.796 -19.655 -31.436 1.00 51.97 97 ASN A N 1
ATOM 776 C CA . ASN A 1 97 ? 27.021 -21.045 -31.878 1.00 51.97 97 ASN A CA 1
ATOM 777 C C . ASN A 1 97 ? 28.474 -21.336 -32.324 1.00 51.97 97 ASN A C 1
ATOM 779 O O . ASN A 1 97 ? 28.800 -21.357 -33.506 1.00 51.97 97 ASN A O 1
ATOM 783 N N . CYS A 1 98 ? 29.293 -21.613 -31.307 1.00 47.84 98 CYS A N 1
ATOM 784 C CA . CYS A 1 98 ? 30.481 -22.462 -31.233 1.00 47.84 98 CYS A CA 1
ATOM 785 C C . CYS A 1 98 ? 31.683 -22.147 -32.143 1.00 47.84 98 CYS A C 1
ATOM 787 O O . CYS A 1 98 ? 31.771 -22.649 -33.257 1.00 47.84 98 CYS A O 1
ATOM 789 N N . VAL A 1 99 ? 32.731 -21.553 -31.557 1.00 42.25 99 VAL A N 1
ATOM 790 C CA . VAL A 1 99 ? 34.119 -22.026 -31.744 1.00 42.25 99 VAL A CA 1
ATOM 791 C C . VAL A 1 99 ? 34.808 -22.028 -30.378 1.00 42.25 99 VAL A C 1
ATOM 793 O O . VAL A 1 99 ? 34.940 -20.990 -29.735 1.00 42.25 99 VAL A O 1
ATOM 796 N N . GLY A 1 100 ? 35.197 -23.211 -29.902 1.00 38.53 100 GLY A N 1
ATOM 797 C CA . GLY A 1 100 ? 35.881 -23.377 -28.621 1.00 38.53 100 GLY A CA 1
ATOM 798 C C . GLY A 1 100 ? 37.396 -23.218 -28.732 1.00 38.53 100 GLY A C 1
ATOM 799 O O . GLY A 1 100 ? 37.984 -23.593 -29.741 1.00 38.53 100 GLY A O 1
ATOM 800 N N . ILE A 1 101 ? 38.030 -22.769 -27.645 1.00 34.03 101 ILE A N 1
ATOM 801 C CA . ILE A 1 101 ? 39.391 -23.184 -27.277 1.00 34.03 101 ILE A CA 1
ATOM 802 C C . ILE A 1 101 ? 39.391 -23.467 -25.768 1.00 34.03 101 ILE A C 1
ATOM 804 O O . ILE A 1 101 ? 39.514 -22.560 -24.949 1.00 34.03 101 ILE A O 1
ATOM 808 N N . LEU A 1 102 ? 39.248 -24.743 -25.402 1.00 40.72 102 LEU A N 1
ATOM 809 C CA . LEU A 1 102 ? 39.666 -25.263 -24.100 1.00 40.72 102 LEU A CA 1
ATOM 810 C C . LEU A 1 102 ? 41.038 -25.907 -24.296 1.00 40.72 102 LEU A C 1
ATOM 812 O O . LEU A 1 102 ? 41.215 -26.792 -25.134 1.00 40.72 102 LEU A O 1
ATOM 816 N N . ARG A 1 103 ? 42.030 -25.425 -23.547 1.00 43.69 103 ARG A N 1
ATOM 817 C CA . ARG A 1 103 ? 43.360 -26.028 -23.489 1.00 43.69 103 ARG A CA 1
ATOM 818 C C . ARG A 1 103 ? 43.222 -27.393 -22.806 1.00 43.69 103 ARG A C 1
ATOM 820 O O . ARG A 1 103 ? 42.733 -27.450 -21.686 1.00 43.69 103 ARG A O 1
ATOM 827 N N . THR A 1 104 ? 43.669 -28.434 -23.510 1.00 42.72 104 THR A N 1
ATOM 828 C CA . THR A 1 104 ? 43.951 -29.802 -23.038 1.00 42.72 104 THR A CA 1
ATOM 829 C C . THR A 1 104 ? 42.796 -30.551 -22.356 1.00 42.72 104 THR A C 1
ATOM 831 O O . THR A 1 104 ? 42.499 -30.344 -21.189 1.00 42.72 104 THR A O 1
ATOM 834 N N . GLU A 1 105 ? 42.226 -31.499 -23.108 1.00 42.81 105 GLU A N 1
ATOM 835 C CA . GLU A 1 105 ? 41.520 -32.692 -22.616 1.00 42.81 105 GLU A CA 1
ATOM 836 C C . GLU A 1 105 ? 40.230 -32.485 -21.809 1.00 42.81 105 GLU A C 1
ATOM 838 O O . GLU A 1 105 ? 40.132 -32.877 -20.655 1.00 42.81 105 GLU A O 1
ATOM 843 N N . THR A 1 106 ? 39.157 -32.014 -22.448 1.00 40.84 106 THR A N 1
ATOM 844 C CA . THR A 1 106 ? 37.826 -32.602 -22.206 1.00 40.84 106 THR A CA 1
ATOM 845 C C . THR A 1 106 ? 36.961 -32.404 -23.448 1.00 40.84 106 THR A C 1
ATOM 847 O O . THR A 1 106 ? 36.712 -31.281 -23.881 1.00 40.84 106 THR A O 1
ATOM 850 N N . LEU A 1 107 ? 36.550 -33.516 -24.056 1.00 43.81 107 LEU A N 1
ATOM 851 C CA . LEU A 1 107 ? 35.604 -33.573 -25.167 1.00 43.81 107 LEU A CA 1
ATOM 852 C C . LEU A 1 107 ? 34.324 -32.805 -24.814 1.00 43.81 107 LEU A C 1
ATOM 854 O O . LEU A 1 107 ? 33.623 -33.204 -23.890 1.00 43.81 107 LEU A O 1
ATOM 858 N N . PHE A 1 108 ? 33.960 -31.793 -25.601 1.00 37.25 108 PHE A N 1
ATOM 859 C CA . PHE A 1 108 ? 32.562 -31.382 -25.699 1.00 37.25 108 PHE A CA 1
ATOM 860 C C . PHE A 1 108 ? 32.121 -31.398 -27.156 1.00 37.25 108 PHE A C 1
ATOM 862 O O . PHE A 1 108 ? 32.517 -30.593 -27.995 1.00 37.25 108 PHE A O 1
ATOM 869 N N . TYR A 1 109 ? 31.323 -32.422 -27.425 1.00 37.53 109 TYR A N 1
ATOM 870 C CA . TYR A 1 109 ? 30.596 -32.684 -28.648 1.00 37.53 109 TYR A CA 1
ATOM 871 C C . TYR A 1 109 ? 29.581 -31.551 -28.860 1.00 37.53 109 TYR A C 1
ATOM 873 O O . TYR A 1 109 ? 28.680 -31.375 -28.045 1.00 37.53 109 TYR A O 1
ATOM 881 N N . CYS A 1 110 ? 29.698 -30.794 -29.949 1.00 34.19 110 CYS A N 1
ATOM 882 C CA . CYS A 1 110 ? 28.587 -30.002 -30.476 1.00 34.19 110 CYS A CA 1
ATOM 883 C C . CYS A 1 110 ? 28.202 -30.581 -31.832 1.00 34.19 110 CYS A C 1
ATOM 885 O O . CYS A 1 110 ? 28.668 -30.159 -32.885 1.00 34.19 110 CYS A O 1
ATOM 887 N N . ARG A 1 111 ? 27.362 -31.611 -31.769 1.00 36.72 111 ARG A N 1
ATOM 888 C CA . ARG A 1 111 ? 26.467 -31.989 -32.854 1.00 36.72 111 ARG A CA 1
ATOM 889 C C . ARG A 1 111 ? 25.075 -31.649 -32.361 1.00 36.72 11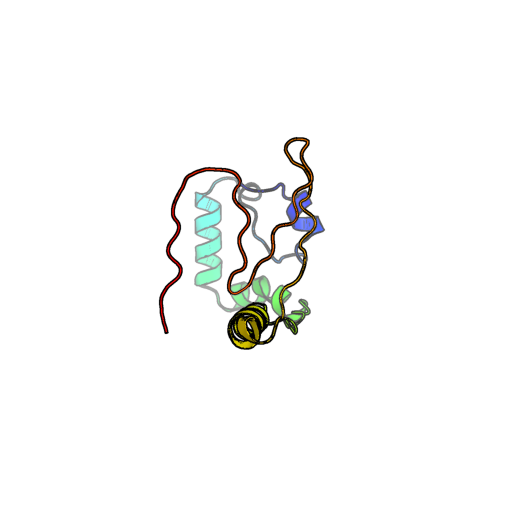1 ARG A C 1
ATOM 891 O O . ARG A 1 111 ? 24.724 -32.114 -31.283 1.00 36.72 111 ARG A O 1
ATOM 898 N N . LEU A 1 112 ? 24.321 -30.895 -33.146 1.00 32.84 112 LEU A N 1
ATOM 899 C CA . LEU A 1 112 ? 22.921 -31.148 -33.478 1.00 32.84 112 LEU A CA 1
ATOM 900 C C . LEU A 1 112 ? 22.522 -30.123 -34.550 1.00 32.84 112 LEU A C 1
ATOM 902 O O . LEU A 1 112 ? 22.815 -28.945 -34.396 1.00 32.84 112 LEU A O 1
ATOM 906 N N . TYR A 1 113 ? 21.982 -30.690 -35.633 1.00 43.72 113 TYR A N 1
ATOM 907 C CA . TYR A 1 113 ? 21.487 -30.150 -36.907 1.00 43.72 113 TYR A CA 1
ATOM 908 C C . TYR A 1 113 ? 21.350 -28.635 -37.079 1.00 43.72 113 TYR A C 1
ATOM 910 O O . TYR A 1 113 ? 20.661 -28.000 -36.255 1.00 43.72 113 TYR A O 1
#

Sequence (113 aa):
MGASIEEYERVAPPYSFIHVDQFESPAKLADYLKYLDKNDTAYNEYFAWHDHGIIHDRDSQPQCAMCLLAHTSHSFGPYWVPRVARDGGMMDVMVGNCVGILRTETLFYCRLY

Organism: Schistosoma bovis (NCBI:txid6184)

InterPro domains:
  IPR001503 Glycosyl transferase family 10 [PTHR11929] (1-71)
  IPR038577 GT10-like, C-terminal domain superfamily [G3DSA:3.40.50.11660] (1-59)
  IPR055270 Fucosyltransferase, C-terminal [PF00852] (2-72)

pLDDT: mean 71.89, std 20.52, range [32.84, 97.0]